Protein AF-A0A955I4V8-F1 (afdb_monomer_lite)

Foldseek 3Di:
DLLVQFQNDLEEEAAADALQPLCCVVPVCSCVPDDPVVRLVSLVVLVVVVVSRNRNHHDNGYYHYDYNDDDPSNPD

Secondary structure (DSSP, 8-state):
-GGG-TT-EEEEEEE-----GGGTTT-TTTTTT--HHHHHHHHHHHHHHHHHHHHHEEEEEEEEEE-S--SGGGT-

pLDDT: mean 92.88, std 8.82, range [51.25, 98.44]

Structure (mmCIF, N/CA/C/O backbone):
data_AF-A0A955I4V8-F1
#
_entry.id   AF-A0A955I4V8-F1
#
loop_
_atom_site.group_PDB
_atom_site.id
_atom_site.type_symbol
_atom_site.label_atom_id
_atom_site.label_alt_id
_atom_site.label_comp_id
_atom_site.label_asym_id
_atom_site.label_entity_id
_atom_site.label_seq_id
_atom_site.pdbx_PDB_ins_code
_atom_site.Cartn_x
_atom_site.Cartn_y
_atom_site.Cartn_z
_atom_site.occupancy
_atom_site.B_iso_or_equiv
_atom_site.auth_seq_id
_atom_site.auth_comp_id
_atom_site.auth_asym_id
_atom_site.auth_atom_id
_atom_site.pdbx_PDB_model_num
ATOM 1 N N . ALA A 1 1 ? -1.012 15.745 9.609 1.00 51.25 1 ALA A N 1
ATOM 2 C CA . ALA A 1 1 ? -2.427 16.163 9.538 1.00 51.25 1 ALA A CA 1
ATOM 3 C C . ALA A 1 1 ? -3.380 15.057 10.002 1.00 51.25 1 ALA A C 1
ATOM 5 O O . ALA A 1 1 ? -4.199 15.339 10.851 1.00 51.25 1 ALA A O 1
ATOM 6 N N . TYR A 1 2 ? -3.268 13.807 9.534 1.00 56.09 2 TYR A N 1
ATOM 7 C CA . TYR A 1 2 ? -4.179 12.722 9.956 1.00 56.09 2 TYR A CA 1
ATOM 8 C C . TYR A 1 2 ? -3.858 12.088 11.326 1.00 56.09 2 TYR A C 1
ATOM 10 O O . TYR A 1 2 ? -4.738 11.505 11.941 1.00 56.09 2 TYR A O 1
ATOM 18 N N . GLN A 1 3 ? -2.638 12.255 11.852 1.00 59.59 3 GLN A N 1
ATOM 19 C CA . GLN A 1 3 ? -2.269 11.785 13.201 1.00 59.59 3 GLN A CA 1
ATOM 20 C C . GLN A 1 3 ? -3.107 12.405 14.340 1.00 59.59 3 GLN A C 1
ATOM 22 O O . GLN A 1 3 ? -3.053 11.915 15.460 1.00 59.59 3 GLN A O 1
ATOM 27 N N . SER A 1 4 ? -3.875 13.468 14.076 1.00 69.81 4 SER A N 1
ATOM 28 C CA . SER A 1 4 ? -4.770 14.104 15.052 1.00 69.81 4 SER A CA 1
ATOM 29 C C . SER A 1 4 ? -6.221 13.609 14.983 1.00 69.81 4 SER A C 1
ATOM 31 O O . SER A 1 4 ? -7.079 14.200 15.630 1.00 69.81 4 SER A O 1
ATOM 33 N N . LEU A 1 5 ? -6.515 12.574 14.187 1.00 89.31 5 LEU A N 1
ATOM 34 C CA . LEU A 1 5 ? -7.857 11.997 14.016 1.00 89.31 5 LEU A CA 1
ATOM 35 C C . LEU A 1 5 ? -7.844 10.479 14.289 1.00 89.31 5 LEU A C 1
ATOM 37 O O . LEU A 1 5 ? -8.084 9.695 13.366 1.00 89.31 5 LEU A O 1
ATOM 41 N N . PRO A 1 6 ? -7.510 10.044 15.520 1.00 93.06 6 PRO A N 1
ATOM 42 C CA . PRO A 1 6 ? -7.552 8.629 15.872 1.00 93.06 6 PRO A CA 1
ATOM 43 C C . PRO A 1 6 ? -8.991 8.108 15.807 1.00 93.06 6 PRO A C 1
ATOM 45 O O . PRO A 1 6 ? -9.909 8.805 16.238 1.00 93.06 6 PRO A O 1
ATOM 48 N N . GLU A 1 7 ? -9.171 6.901 15.262 1.00 95.38 7 GLU A N 1
ATOM 49 C CA . GLU A 1 7 ? -10.474 6.214 15.177 1.00 95.38 7 GLU A CA 1
ATOM 50 C C . GLU A 1 7 ? -11.624 7.111 14.674 1.00 95.38 7 GLU A C 1
ATOM 52 O O . GLU A 1 7 ? -12.742 7.097 15.189 1.00 95.38 7 GLU A O 1
ATOM 57 N N . PHE A 1 8 ? -11.354 7.942 13.667 1.00 96.25 8 PHE A N 1
ATOM 58 C CA . PHE A 1 8 ? -12.311 8.938 13.188 1.00 96.25 8 PHE A CA 1
ATOM 59 C C . PHE A 1 8 ? -13.085 8.476 11.951 1.00 96.25 8 PHE A C 1
ATOM 61 O O . PHE A 1 8 ? -14.256 8.822 11.782 1.00 96.25 8 PHE A O 1
ATOM 68 N N . PHE A 1 9 ? -12.455 7.684 11.085 1.00 97.19 9 PHE A N 1
ATOM 69 C CA . PHE A 1 9 ? -13.025 7.300 9.796 1.00 97.19 9 PHE A CA 1
ATOM 70 C C . PHE A 1 9 ? -13.675 5.917 9.850 1.00 97.19 9 PHE A C 1
ATOM 72 O O . PHE A 1 9 ? -13.117 4.978 10.412 1.00 97.19 9 PHE A O 1
ATOM 79 N N . ASP A 1 10 ? -14.837 5.782 9.213 1.00 98.25 10 ASP A N 1
ATOM 80 C CA . ASP A 1 10 ? -15.503 4.489 8.996 1.00 98.25 10 ASP A CA 1
ATOM 81 C C . ASP A 1 10 ? -14.860 3.716 7.827 1.00 98.25 10 ASP A C 1
ATOM 83 O O . ASP A 1 10 ? -14.812 2.484 7.829 1.00 98.25 10 ASP A O 1
ATOM 87 N N . HIS A 1 11 ? -14.305 4.447 6.853 1.00 98.06 11 HIS A N 1
ATOM 88 C CA . HIS A 1 11 ? -13.613 3.897 5.691 1.00 98.06 11 HIS A CA 1
ATOM 89 C C . HIS A 1 11 ? -12.321 4.661 5.393 1.00 98.06 11 HIS A C 1
ATOM 91 O O . HIS A 1 11 ? -12.308 5.893 5.396 1.00 98.06 11 HIS A O 1
ATOM 97 N N .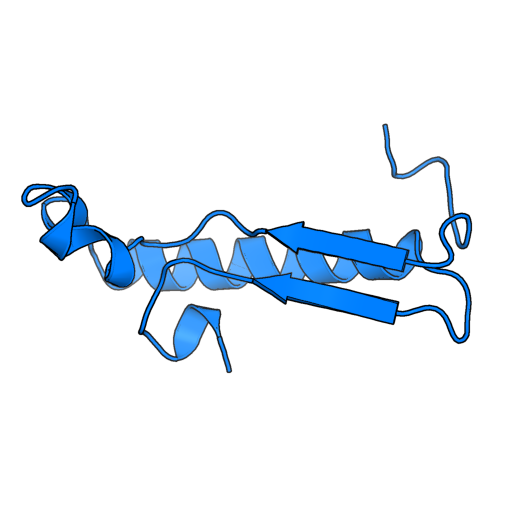 VAL A 1 12 ? -11.249 3.933 5.079 1.00 97.62 12 VAL A N 1
ATOM 98 C CA . VAL A 1 12 ? -9.953 4.497 4.674 1.00 97.62 12 VAL A CA 1
ATOM 99 C C . VAL A 1 12 ? -9.477 3.809 3.396 1.00 97.62 12 VAL A C 1
ATOM 101 O O . VAL A 1 12 ? -9.501 2.586 3.304 1.00 97.62 12 VAL A O 1
ATOM 104 N N . LEU A 1 13 ? -9.023 4.585 2.410 1.00 98.12 13 LEU A N 1
ATOM 105 C CA . LEU A 1 13 ? -8.348 4.069 1.218 1.00 98.12 13 LEU A CA 1
ATOM 106 C C . LEU A 1 13 ? -6.879 4.488 1.256 1.00 98.12 13 LEU A C 1
ATOM 108 O O . LEU A 1 13 ? -6.572 5.681 1.262 1.00 98.12 13 LEU A O 1
ATOM 112 N N . LEU A 1 14 ? -5.985 3.505 1.258 1.00 97.56 14 LEU A N 1
ATOM 113 C CA . LEU A 1 14 ? -4.557 3.693 1.063 1.00 97.56 14 LEU A CA 1
ATOM 114 C C . LEU A 1 14 ? -4.177 3.216 -0.339 1.00 97.56 14 LEU A C 1
ATOM 116 O O . LEU A 1 14 ? -3.862 2.045 -0.540 1.00 97.56 14 LEU A O 1
ATOM 120 N N . ASP A 1 15 ? -4.177 4.150 -1.286 1.00 97.81 15 ASP A N 1
ATOM 121 C CA . ASP A 1 15 ? -3.520 3.952 -2.575 1.00 97.81 15 ASP A CA 1
ATOM 122 C C . ASP A 1 15 ? -2.036 4.292 -2.420 1.00 97.81 15 ASP A C 1
ATOM 124 O O . ASP A 1 15 ? -1.650 5.457 -2.265 1.00 97.81 15 ASP A O 1
ATOM 128 N N . ALA A 1 16 ? -1.207 3.258 -2.301 1.00 97.00 16 ALA A N 1
ATOM 129 C CA . ALA A 1 16 ? 0.147 3.415 -1.803 1.00 97.00 16 ALA A CA 1
ATOM 130 C C . ALA A 1 16 ? 1.144 3.725 -2.933 1.00 97.00 16 ALA A C 1
ATOM 132 O O . ALA A 1 16 ? 1.046 3.159 -4.024 1.00 97.00 16 ALA A O 1
ATOM 133 N N . PRO A 1 17 ? 2.169 4.565 -2.680 1.00 96.06 17 PRO A N 1
ATOM 134 C CA . PRO A 1 17 ? 3.261 4.733 -3.631 1.00 96.06 17 PRO A CA 1
ATOM 135 C C . PRO A 1 17 ? 3.929 3.376 -3.880 1.00 96.06 17 PRO A C 1
ATOM 137 O O . PRO A 1 17 ? 4.397 2.732 -2.938 1.00 96.06 17 PRO A O 1
ATOM 140 N N . CYS A 1 18 ? 3.949 2.956 -5.145 1.00 95.62 18 CYS A N 1
ATOM 141 C CA . CYS A 1 18 ? 4.330 1.616 -5.579 1.00 95.62 18 CYS A CA 1
ATOM 142 C C . CYS A 1 18 ? 5.476 1.659 -6.612 1.00 95.62 18 CYS A C 1
ATOM 144 O O . CYS A 1 18 ? 5.795 2.725 -7.146 1.00 95.62 18 CYS A O 1
ATOM 146 N N . SER A 1 19 ? 6.102 0.523 -6.928 1.00 94.50 19 SER A N 1
ATOM 147 C CA . SER A 1 19 ? 7.150 0.454 -7.968 1.00 94.50 19 SER A CA 1
ATOM 148 C C . SER A 1 19 ? 6.634 0.496 -9.412 1.00 94.50 19 SER A C 1
ATOM 150 O O . SER A 1 19 ? 7.406 0.776 -10.329 1.00 94.50 19 SER A O 1
ATOM 152 N N . GLY A 1 20 ? 5.335 0.283 -9.619 1.00 93.00 20 GLY A N 1
ATOM 153 C CA . GLY A 1 20 ? 4.617 0.686 -10.829 1.00 93.00 20 GLY A CA 1
ATOM 154 C C . GLY A 1 20 ? 4.701 -0.271 -12.015 1.00 93.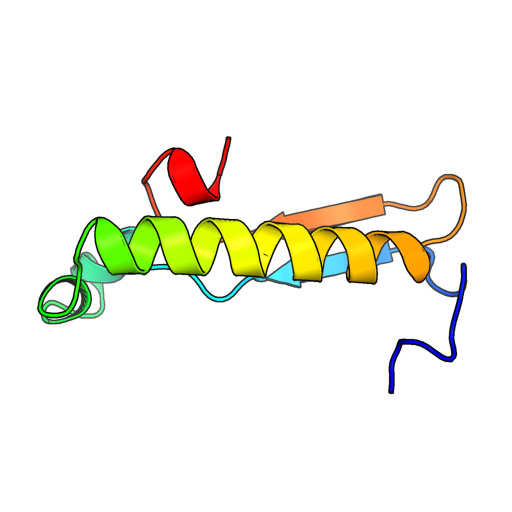00 20 GLY A C 1
ATOM 155 O O . GLY A 1 20 ? 4.408 0.159 -13.134 1.00 93.00 20 GLY A O 1
ATOM 156 N N . GLU A 1 21 ? 5.062 -1.547 -11.834 1.00 92.88 21 GLU A N 1
ATOM 157 C CA . GLU A 1 21 ? 5.207 -2.488 -12.961 1.00 92.88 21 GLU A CA 1
ATOM 158 C C . GLU A 1 21 ? 3.896 -2.717 -13.722 1.00 92.88 21 GLU A C 1
ATOM 160 O O . GLU A 1 21 ? 3.921 -2.973 -14.924 1.00 92.88 21 GLU A O 1
ATOM 165 N N . GLY A 1 22 ? 2.740 -2.554 -13.073 1.00 91.12 22 GLY A N 1
ATOM 166 C CA . GLY A 1 22 ? 1.433 -2.666 -13.724 1.00 91.12 22 GLY A CA 1
ATOM 167 C C . GLY A 1 22 ? 1.127 -1.530 -14.709 1.00 91.12 22 GLY A C 1
ATOM 168 O O . GLY A 1 22 ? 0.150 -1.602 -15.453 1.00 91.12 22 GLY A O 1
ATOM 169 N N . THR A 1 23 ? 1.949 -0.476 -14.753 1.00 91.81 23 THR A N 1
ATOM 170 C CA . THR A 1 23 ? 1.709 0.711 -15.594 1.00 91.81 23 THR A CA 1
ATOM 171 C C . THR A 1 23 ? 2.417 0.675 -16.946 1.00 91.81 23 THR A C 1
ATOM 173 O O . THR A 1 23 ? 2.174 1.555 -17.771 1.00 91.81 23 THR A O 1
ATOM 176 N N . VAL A 1 24 ? 3.231 -0.351 -17.219 1.00 90.38 24 VAL A N 1
ATOM 177 C CA . VAL A 1 24 ? 4.087 -0.446 -18.421 1.00 90.38 24 VAL A CA 1
ATOM 178 C C . VAL A 1 24 ? 3.315 -0.287 -19.725 1.00 90.38 24 VAL A C 1
ATOM 180 O O . VAL A 1 24 ? 3.793 0.369 -20.646 1.00 90.38 24 VAL A O 1
ATOM 183 N N . PHE A 1 25 ? 2.094 -0.824 -19.791 1.00 88.62 25 PHE A N 1
ATOM 184 C CA . PHE A 1 25 ? 1.238 -0.689 -20.971 1.00 88.62 25 PHE A CA 1
ATOM 185 C C . PHE A 1 25 ? 0.894 0.777 -21.292 1.00 88.62 25 PHE A C 1
ATOM 187 O O . PHE A 1 25 ? 0.775 1.147 -22.456 1.00 88.62 25 PHE A O 1
ATOM 194 N N . 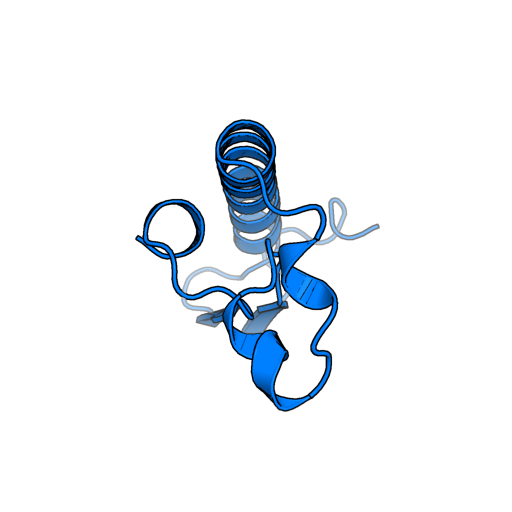LYS A 1 26 ? 0.742 1.619 -20.263 1.00 90.12 26 LYS A N 1
ATOM 195 C CA . LYS A 1 26 ? 0.435 3.053 -20.399 1.00 90.12 26 LYS A CA 1
ATOM 196 C C . LYS A 1 26 ? 1.697 3.914 -20.453 1.00 90.12 26 LYS A C 1
ATOM 198 O O . LYS A 1 26 ? 1.687 4.962 -21.089 1.00 90.12 26 LYS A O 1
ATOM 203 N N . ASN A 1 27 ? 2.762 3.490 -19.776 1.00 88.75 27 ASN A N 1
ATOM 204 C CA . ASN A 1 27 ? 4.042 4.180 -19.723 1.00 88.75 27 ASN A CA 1
ATOM 205 C C . ASN A 1 27 ? 5.203 3.188 -19.936 1.00 88.75 27 ASN A C 1
ATOM 207 O O . ASN A 1 27 ? 5.681 2.589 -18.969 1.00 88.75 27 ASN A O 1
ATOM 211 N N . PRO A 1 28 ? 5.708 3.045 -21.175 1.00 88.12 28 PRO A N 1
ATOM 212 C CA . PRO A 1 28 ? 6.784 2.105 -21.493 1.00 88.12 28 PRO A CA 1
ATOM 213 C C . PRO A 1 28 ? 8.086 2.321 -20.705 1.00 88.12 28 PRO A C 1
ATOM 215 O O . PRO A 1 28 ? 8.873 1.387 -20.568 1.00 88.12 28 PRO A O 1
ATOM 218 N N . SER A 1 29 ? 8.330 3.521 -20.159 1.00 88.44 29 SER A N 1
ATOM 219 C CA . SER A 1 29 ? 9.522 3.816 -19.350 1.00 88.44 29 SER A CA 1
ATOM 220 C C . SER A 1 29 ? 9.351 3.525 -17.855 1.00 88.44 29 SER A C 1
ATOM 222 O O . SER A 1 29 ? 10.301 3.705 -17.094 1.00 88.44 29 SER A O 1
ATOM 224 N N . ALA A 1 30 ? 8.188 3.031 -17.411 1.00 85.00 30 ALA A N 1
ATOM 225 C CA . ALA A 1 30 ? 7.896 2.790 -15.994 1.00 85.00 30 ALA A CA 1
ATOM 226 C C . ALA A 1 30 ? 8.933 1.887 -15.298 1.00 85.00 30 ALA A C 1
ATOM 228 O O . ALA A 1 30 ? 9.286 2.117 -14.144 1.00 85.00 30 ALA A O 1
ATOM 229 N N . LEU A 1 31 ? 9.488 0.904 -16.014 1.00 88.56 31 LEU A N 1
ATOM 230 C CA . LEU A 1 31 ? 10.486 -0.017 -15.459 1.00 88.56 31 LEU A CA 1
ATOM 231 C C . LEU A 1 31 ? 11.927 0.492 -15.532 1.00 88.56 31 LEU A C 1
ATOM 233 O O . LEU A 1 31 ? 12.818 -0.141 -14.971 1.00 88.56 31 LEU A O 1
ATOM 237 N N . GLN A 1 32 ? 12.187 1.630 -16.179 1.00 88.88 32 GLN A N 1
ATOM 238 C CA . GLN A 1 32 ? 13.551 2.135 -16.376 1.00 88.88 32 GLN A CA 1
ATOM 239 C C . GLN A 1 32 ? 14.296 2.349 -15.049 1.00 88.88 32 GLN A C 1
ATOM 241 O O . GLN A 1 32 ? 15.508 2.146 -14.963 1.00 88.88 32 GLN A O 1
ATOM 246 N N . TYR A 1 33 ? 13.567 2.734 -14.002 1.00 80.31 33 TYR A N 1
ATOM 247 C CA . TYR A 1 33 ? 14.111 2.986 -12.666 1.00 80.31 33 TYR A CA 1
ATOM 248 C C . TYR A 1 33 ? 13.806 1.867 -11.670 1.00 80.31 33 TYR A C 1
ATOM 250 O O . TYR A 1 33 ? 14.151 1.974 -10.488 1.00 80.31 33 TYR A O 1
ATOM 258 N N . TRP A 1 34 ? 13.188 0.783 -12.136 1.00 90.88 34 TRP A N 1
ATOM 259 C CA . TRP A 1 34 ? 12.843 -0.338 -11.286 1.00 90.88 34 TRP A CA 1
ATOM 260 C C . TRP A 1 34 ? 14.108 -1.045 -10.798 1.00 90.88 34 TRP A C 1
ATOM 262 O O . TRP A 1 34 ? 14.999 -1.399 -11.572 1.00 90.88 34 TRP A O 1
ATOM 272 N N . ARG A 1 35 ? 14.205 -1.244 -9.481 1.00 93.12 35 ARG A N 1
ATOM 273 C CA . ARG A 1 35 ? 15.282 -2.005 -8.837 1.00 93.12 35 ARG A CA 1
ATOM 274 C C . ARG A 1 35 ? 14.734 -2.703 -7.602 1.00 93.12 35 ARG A C 1
ATOM 276 O O . ARG A 1 35 ? 14.044 -2.073 -6.803 1.00 93.12 35 ARG A O 1
ATOM 283 N N . LEU A 1 36 ? 15.168 -3.939 -7.349 1.00 93.50 36 LEU A N 1
ATOM 284 C CA . LEU A 1 36 ? 14.772 -4.702 -6.156 1.00 93.50 36 LEU A CA 1
ATOM 285 C C . LEU A 1 36 ? 15.040 -3.947 -4.837 1.00 93.50 36 LEU A C 1
ATOM 287 O O . LEU A 1 36 ? 14.273 -4.040 -3.882 1.00 93.50 36 LEU A O 1
ATOM 291 N N . LYS A 1 37 ? 16.122 -3.158 -4.774 1.00 95.19 37 LYS A N 1
ATOM 292 C CA . LYS A 1 37 ? 16.423 -2.304 -3.612 1.00 95.19 37 LYS A CA 1
ATOM 293 C C . LYS A 1 37 ? 15.347 -1.231 -3.385 1.00 95.19 37 LYS A C 1
ATOM 295 O O . LYS A 1 37 ? 15.006 -0.951 -2.234 1.00 95.19 37 LYS A O 1
ATOM 300 N N . SER A 1 38 ? 14.834 -0.639 -4.463 1.00 93.62 38 SER A N 1
ATOM 301 C CA . SER A 1 38 ? 13.758 0.354 -4.418 1.00 93.62 38 SER A CA 1
ATOM 302 C C . SER A 1 38 ? 12.450 -0.300 -3.980 1.00 93.62 38 SER A C 1
ATOM 304 O O . SER A 1 38 ? 11.846 0.187 -3.032 1.00 93.62 38 SER A O 1
ATOM 306 N N . VAL A 1 39 ? 12.102 -1.460 -4.550 1.00 95.94 39 VAL A N 1
ATOM 307 C CA . VAL A 1 39 ? 10.927 -2.272 -4.165 1.00 95.94 39 VAL A CA 1
ATOM 308 C C . VAL A 1 39 ? 10.911 -2.558 -2.663 1.00 95.94 39 VAL A C 1
ATOM 310 O O . VAL A 1 39 ? 9.984 -2.178 -1.960 1.00 95.94 39 VAL A O 1
ATOM 313 N N . LYS A 1 40 ? 12.004 -3.098 -2.107 1.00 96.25 40 LYS A N 1
ATOM 314 C CA . LYS A 1 40 ? 12.114 -3.358 -0.655 1.00 96.25 40 LYS A CA 1
ATOM 315 C C . LYS A 1 40 ? 12.050 -2.093 0.207 1.00 96.25 40 LYS A C 1
ATOM 317 O O . LYS A 1 40 ? 11.794 -2.155 1.410 1.00 96.25 40 LYS A O 1
ATOM 322 N N . THR A 1 41 ? 12.379 -0.937 -0.358 1.00 96.88 41 THR A N 1
ATOM 323 C CA . THR A 1 41 ? 12.279 0.345 0.349 1.00 96.88 41 THR A CA 1
ATOM 3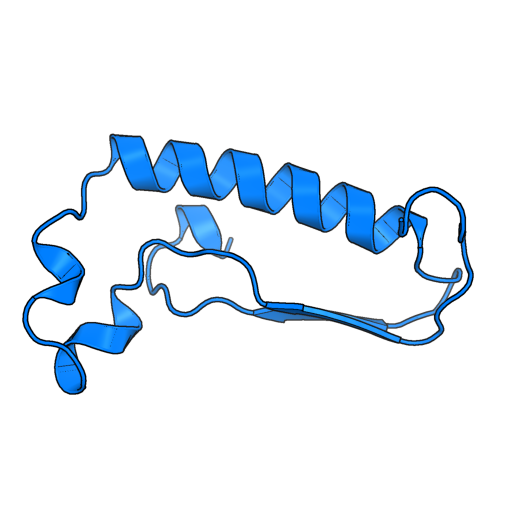24 C C . THR A 1 41 ? 10.844 0.860 0.329 1.00 96.88 41 THR A C 1
ATOM 326 O O . THR A 1 41 ? 10.368 1.310 1.369 1.00 96.88 41 THR A O 1
ATOM 329 N N . LEU A 1 42 ? 10.148 0.709 -0.799 1.00 96.94 42 LEU A N 1
ATOM 330 C CA . LEU A 1 42 ? 8.727 1.011 -0.950 1.00 96.94 42 LEU A CA 1
ATOM 331 C C . LEU A 1 42 ? 7.865 0.106 -0.068 1.00 96.94 42 LEU A C 1
ATOM 333 O O . LEU A 1 42 ? 7.099 0.638 0.722 1.00 96.94 42 LEU A O 1
ATOM 337 N N . ALA A 1 43 ? 8.095 -1.207 -0.060 1.00 97.50 43 ALA A N 1
ATOM 338 C CA . ALA A 1 43 ? 7.414 -2.156 0.828 1.00 97.50 43 ALA A CA 1
ATOM 339 C C . ALA A 1 43 ? 7.455 -1.724 2.308 1.00 97.50 43 ALA A C 1
ATOM 341 O O . ALA A 1 43 ? 6.448 -1.665 3.013 1.00 97.50 43 ALA A O 1
ATOM 342 N N . ARG A 1 44 ? 8.637 -1.311 2.789 1.00 97.94 44 ARG A N 1
ATOM 343 C CA . ARG A 1 44 ? 8.802 -0.805 4.164 1.00 97.94 44 ARG A CA 1
ATOM 344 C C . ARG A 1 44 ? 8.083 0.521 4.405 1.00 97.94 44 ARG A C 1
ATOM 346 O O . ARG A 1 44 ? 7.657 0.780 5.528 1.00 97.94 44 ARG A O 1
ATOM 353 N N . LEU A 1 45 ? 7.991 1.385 3.396 1.00 97.81 45 LEU A N 1
ATOM 354 C CA . LEU A 1 45 ? 7.228 2.629 3.479 1.00 97.81 45 LEU A CA 1
ATOM 355 C C . LEU A 1 45 ? 5.722 2.342 3.506 1.00 97.81 45 LEU A C 1
ATOM 357 O O . LEU A 1 45 ? 5.022 2.899 4.346 1.00 97.81 45 LEU A O 1
ATOM 361 N N . GLN A 1 46 ? 5.245 1.447 2.645 1.00 98.25 46 GLN A N 1
ATOM 362 C CA . GLN A 1 46 ? 3.852 1.014 2.562 1.00 98.25 46 GLN A CA 1
ATOM 363 C C . GLN A 1 46 ? 3.378 0.430 3.892 1.00 98.25 46 GLN A C 1
ATOM 365 O O . GLN A 1 46 ? 2.348 0.861 4.394 1.00 98.25 46 GLN A O 1
ATOM 370 N N . ALA A 1 47 ? 4.176 -0.426 4.538 1.00 97.81 47 A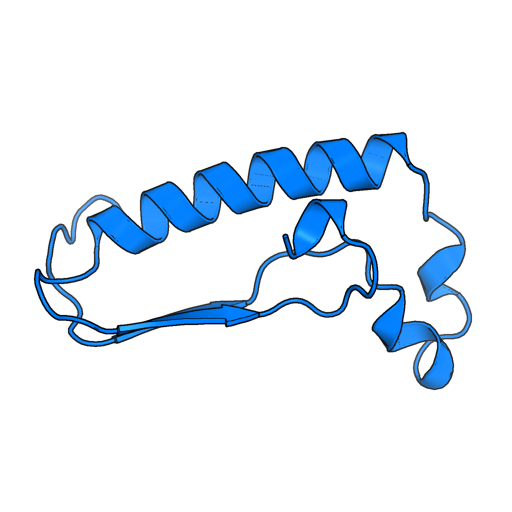LA A N 1
ATOM 371 C CA . ALA A 1 47 ? 3.864 -0.948 5.871 1.00 97.81 47 ALA A CA 1
ATOM 372 C C . ALA A 1 47 ? 3.686 0.166 6.923 1.00 97.81 47 ALA A C 1
ATOM 374 O O . ALA A 1 47 ? 2.773 0.115 7.747 1.00 97.81 47 ALA A O 1
ATOM 375 N N . LYS A 1 48 ? 4.522 1.214 6.882 1.00 97.56 48 LYS A N 1
ATOM 376 C CA . LYS A 1 48 ? 4.392 2.373 7.785 1.00 97.56 48 LYS A CA 1
ATOM 377 C C . LYS A 1 48 ? 3.140 3.196 7.489 1.00 97.56 48 LYS A C 1
ATOM 379 O O . LYS A 1 48 ? 2.481 3.648 8.422 1.00 97.56 48 LYS A O 1
ATOM 384 N N . LEU A 1 49 ? 2.822 3.398 6.212 1.00 97.06 49 LEU A N 1
ATOM 385 C CA . LEU A 1 49 ? 1.612 4.104 5.791 1.00 97.06 49 LEU A CA 1
ATOM 386 C C . LEU A 1 49 ? 0.356 3.323 6.179 1.00 97.06 49 LEU A C 1
ATOM 388 O O . LEU A 1 49 ? -0.588 3.922 6.680 1.00 97.06 49 LEU A O 1
ATOM 392 N N . LEU A 1 50 ? 0.372 1.999 6.020 1.00 96.94 50 LEU A N 1
ATOM 393 C CA . LEU A 1 50 ? -0.722 1.116 6.405 1.00 96.94 50 LEU A CA 1
ATOM 394 C C . LEU A 1 50 ? -0.958 1.157 7.916 1.00 96.94 50 LEU A C 1
ATOM 396 O O . LEU A 1 50 ? -2.090 1.343 8.351 1.00 96.94 50 LEU A O 1
ATOM 400 N N . ALA A 1 51 ? 0.108 1.084 8.718 1.00 96.19 51 ALA A N 1
ATOM 401 C CA . ALA A 1 51 ? 0.009 1.240 10.167 1.00 96.19 51 ALA A CA 1
ATOM 402 C C . ALA A 1 51 ? -0.598 2.597 10.551 1.00 96.19 51 ALA A C 1
ATOM 404 O O . ALA A 1 51 ? -1.479 2.664 11.402 1.00 96.19 51 ALA A O 1
ATOM 405 N N . ALA A 1 52 ? -0.179 3.679 9.892 1.00 94.88 52 ALA A N 1
ATOM 406 C CA . ALA A 1 52 ? -0.744 4.998 10.141 1.00 94.88 52 ALA A CA 1
ATOM 407 C C . ALA A 1 52 ? -2.218 5.102 9.703 1.00 94.88 52 ALA A C 1
ATOM 409 O O . ALA A 1 52 ? -3.017 5.693 10.422 1.00 94.88 52 ALA A O 1
ATOM 410 N N . ALA A 1 53 ? -2.601 4.493 8.581 1.00 95.56 53 ALA A N 1
ATOM 411 C CA . ALA A 1 53 ? -3.986 4.441 8.116 1.00 95.56 53 ALA A CA 1
ATOM 412 C C . ALA A 1 53 ? -4.890 3.648 9.076 1.00 95.56 53 ALA A C 1
ATOM 414 O O . ALA A 1 53 ? -6.024 4.045 9.326 1.00 95.56 53 ALA A O 1
ATOM 415 N N . LEU A 1 54 ? -4.375 2.572 9.678 1.00 95.75 54 LEU A N 1
ATOM 416 C CA . LEU A 1 54 ? -5.101 1.813 10.697 1.00 95.75 54 LEU A CA 1
ATOM 417 C C . LEU A 1 54 ? -5.370 2.639 11.961 1.00 95.75 54 LEU A C 1
ATOM 419 O O . LEU A 1 54 ? -6.440 2.505 12.539 1.00 95.75 54 LEU A O 1
ATOM 423 N N . THR A 1 55 ? -4.458 3.531 12.370 1.00 95.94 55 THR A N 1
ATOM 424 C CA . THR A 1 55 ? -4.682 4.374 13.568 1.00 95.94 55 THR A CA 1
ATOM 425 C C . THR A 1 55 ? -5.836 5.364 13.426 1.00 95.94 55 THR A C 1
ATOM 427 O O . THR A 1 55 ? -6.387 5.812 14.429 1.00 95.94 55 THR A O 1
ATOM 430 N N . THR A 1 56 ? -6.206 5.728 12.199 1.00 96.06 56 THR A N 1
ATOM 431 C CA . THR A 1 56 ? -7.289 6.684 11.943 1.00 96.06 56 THR A CA 1
ATOM 432 C C . THR A 1 56 ? -8.630 5.998 11.693 1.00 96.06 56 THR A C 1
ATOM 434 O O . THR A 1 56 ? -9.665 6.668 11.660 1.00 96.06 56 THR A O 1
ATOM 437 N N . LEU A 1 57 ? -8.626 4.673 11.526 1.00 97.31 57 LEU A N 1
ATOM 438 C CA . LEU A 1 57 ? -9.805 3.863 11.266 1.00 97.31 57 LEU A CA 1
ATOM 439 C C . LEU A 1 57 ? -10.491 3.485 12.580 1.00 97.31 57 LEU A C 1
ATOM 441 O O . LEU A 1 57 ? -9.845 3.043 13.525 1.00 97.31 57 LEU A O 1
ATOM 445 N N . LYS A 1 58 ? -11.813 3.635 12.633 1.00 97.81 58 LYS A N 1
ATOM 446 C CA . LYS A 1 58 ? -12.628 3.135 13.744 1.00 97.81 58 LYS A CA 1
ATOM 447 C C . LYS A 1 58 ? -12.518 1.617 13.870 1.00 97.81 58 LYS A C 1
ATOM 449 O O . LYS A 1 58 ? -12.394 0.906 12.871 1.00 97.81 58 LYS A O 1
ATOM 454 N N . VAL A 1 59 ? -12.684 1.102 15.086 1.00 97.19 59 VAL A N 1
ATOM 455 C CA . VAL A 1 59 ? -12.896 -0.337 15.299 1.00 97.19 59 VAL A CA 1
ATOM 456 C C . VAL A 1 59 ? -14.129 -0.789 14.505 1.00 97.19 59 VAL A C 1
ATOM 458 O O . VAL A 1 59 ? -15.209 -0.220 14.644 1.00 97.19 59 VAL A O 1
ATOM 461 N N . GLY A 1 60 ? -13.958 -1.803 13.654 1.00 97.19 60 GLY A N 1
ATOM 462 C CA . GLY A 1 60 ? -15.005 -2.294 12.748 1.00 97.19 60 GLY A CA 1
ATOM 463 C C . GLY A 1 60 ? -15.127 -1.535 11.420 1.00 97.19 60 GLY A C 1
ATOM 464 O O . GLY A 1 60 ? -15.941 -1.923 10.584 1.00 97.19 60 GLY A O 1
ATOM 465 N N . GLY A 1 61 ? -14.321 -0.492 11.197 1.00 97.75 61 GLY A N 1
ATOM 466 C CA . GLY A 1 61 ? -14.226 0.195 9.910 1.00 97.75 61 GLY A CA 1
ATOM 467 C C . GLY A 1 61 ? -13.556 -0.654 8.824 1.00 97.75 61 GLY A C 1
ATOM 468 O O . GLY A 1 61 ? -13.007 -1.726 9.081 1.00 97.75 61 GLY A O 1
ATOM 469 N N . THR A 1 62 ? -13.582 -0.169 7.582 1.00 98.44 62 THR A N 1
ATOM 470 C CA . THR A 1 62 ? -12.968 -0.857 6.429 1.00 98.44 62 THR A CA 1
ATOM 471 C C . THR A 1 62 ? -11.772 -0.087 5.885 1.00 98.44 62 THR A C 1
ATOM 473 O O . THR A 1 62 ? -11.875 1.107 5.606 1.00 98.44 62 THR A O 1
ATOM 476 N N . LEU A 1 63 ? -10.659 -0.786 5.658 1.00 98.00 63 LEU A N 1
ATOM 477 C CA . LEU A 1 63 ? -9.496 -0.245 4.963 1.00 98.00 63 LEU A CA 1
ATOM 478 C C . LEU A 1 63 ? -9.313 -0.939 3.612 1.00 98.00 63 LEU A C 1
ATOM 480 O O . LEU A 1 63 ? -9.193 -2.160 3.550 1.00 98.00 63 LEU A O 1
ATOM 484 N N . GLY A 1 64 ? -9.269 -0.151 2.540 1.00 98.31 64 GLY A N 1
ATOM 485 C CA . GLY A 1 64 ? -8.814 -0.593 1.227 1.00 98.31 64 GLY A CA 1
ATOM 486 C C . GLY A 1 64 ? -7.333 -0.276 1.056 1.00 98.31 64 GLY A C 1
ATOM 487 O O . GLY A 1 64 ? -6.922 0.860 1.279 1.00 98.31 64 GLY A O 1
ATOM 488 N N . TYR A 1 65 ? -6.543 -1.266 0.656 1.00 98.19 65 TYR A N 1
ATOM 489 C CA . TYR A 1 65 ? -5.154 -1.084 0.246 1.00 98.19 65 TYR A CA 1
ATOM 490 C C . TYR A 1 65 ? -5.050 -1.376 -1.246 1.00 98.19 65 TYR A C 1
ATOM 492 O O . TYR A 1 65 ? -5.543 -2.407 -1.706 1.00 98.19 65 TYR A O 1
ATOM 500 N N . SER A 1 66 ? -4.441 -0.468 -2.000 1.00 97.75 66 SER A N 1
ATOM 501 C CA . SER A 1 66 ? -4.209 -0.656 -3.427 1.00 97.75 66 SER A CA 1
ATOM 502 C C . SER A 1 66 ? -2.810 -0.234 -3.825 1.00 97.75 66 SER A C 1
ATOM 504 O O . SER A 1 66 ? -2.195 0.657 -3.236 1.00 97.75 66 SER A O 1
ATOM 506 N N . THR A 1 67 ? -2.330 -0.890 -4.870 1.00 97.62 67 THR A N 1
ATOM 507 C CA . THR A 1 67 ? -1.068 -0.596 -5.524 1.00 97.62 67 THR A CA 1
ATOM 508 C C . THR A 1 67 ? -1.245 -0.731 -7.033 1.00 97.62 67 THR A C 1
ATOM 510 O O . THR A 1 67 ? -2.198 -1.309 -7.555 1.00 97.62 67 THR A O 1
ATOM 513 N N . CYS A 1 68 ? -0.266 -0.200 -7.746 1.00 95.56 68 CYS A N 1
ATOM 514 C CA . CYS A 1 68 ? -0.088 -0.311 -9.186 1.00 95.56 68 CYS A CA 1
ATOM 515 C C . CYS A 1 68 ? 1.026 -1.309 -9.570 1.00 95.56 68 CYS A C 1
ATOM 517 O O . CYS A 1 68 ? 1.553 -1.262 -10.687 1.00 95.56 68 CYS A O 1
ATOM 519 N N . THR A 1 69 ? 1.451 -2.146 -8.623 1.00 94.75 69 THR A N 1
ATOM 520 C CA . THR A 1 69 ? 2.600 -3.057 -8.725 1.00 94.75 69 THR A CA 1
ATOM 521 C C . THR A 1 69 ? 2.126 -4.499 -8.852 1.00 94.75 69 THR A C 1
ATOM 523 O O . THR A 1 69 ? 1.032 -4.846 -8.411 1.00 94.75 69 THR A O 1
ATOM 526 N N . LEU A 1 70 ? 2.950 -5.346 -9.464 1.00 93.94 70 LEU A N 1
ATOM 527 C CA . LEU A 1 70 ? 2.653 -6.774 -9.634 1.00 93.94 70 LEU A CA 1
ATOM 528 C C . LEU A 1 70 ? 3.505 -7.670 -8.728 1.00 93.94 70 LEU A C 1
ATOM 530 O O . LEU A 1 70 ? 3.329 -8.886 -8.741 1.00 93.94 70 LEU A O 1
ATOM 534 N N . ASN A 1 71 ? 4.467 -7.105 -7.994 1.00 94.06 71 ASN A N 1
ATOM 535 C CA . ASN A 1 71 ? 5.389 -7.900 -7.194 1.00 94.06 71 ASN A CA 1
ATOM 536 C C . ASN A 1 71 ? 4.830 -8.186 -5.798 1.00 94.06 71 ASN A C 1
ATOM 538 O O . ASN A 1 71 ? 4.065 -7.400 -5.247 1.00 94.06 71 ASN A O 1
ATOM 542 N N . GLN A 1 72 ? 5.276 -9.302 -5.223 1.00 95.06 72 GLN A N 1
ATOM 543 C CA . GLN A 1 72 ? 4.753 -9.751 -3.939 1.00 95.06 72 GLN A CA 1
ATOM 544 C C . GLN A 1 72 ? 5.240 -8.915 -2.760 1.00 95.06 72 GLN A C 1
ATOM 546 O O . GLN A 1 72 ? 4.520 -8.753 -1.794 1.00 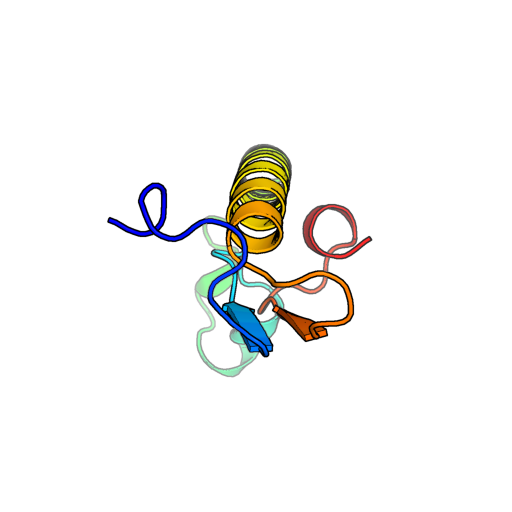95.06 72 GLN A O 1
ATOM 551 N N . PHE A 1 73 ? 6.432 -8.314 -2.844 1.00 95.38 73 PHE A N 1
ATOM 552 C CA . PHE A 1 73 ? 6.987 -7.540 -1.729 1.00 95.38 73 PHE A CA 1
ATOM 553 C C . PHE A 1 73 ? 6.140 -6.320 -1.353 1.00 95.38 73 PHE A C 1
ATOM 555 O O . PHE A 1 73 ? 6.276 -5.816 -0.241 1.00 95.38 73 PHE A O 1
ATOM 562 N N . GLU A 1 74 ? 5.352 -5.802 -2.292 1.00 95.56 74 GLU A N 1
ATOM 563 C CA . GLU A 1 74 ? 4.496 -4.631 -2.110 1.00 95.56 74 GLU A CA 1
ATOM 564 C C . GLU A 1 74 ? 3.008 -4.992 -1.974 1.00 95.56 74 GLU A C 1
ATOM 566 O O . GLU A 1 74 ? 2.195 -4.092 -1.806 1.00 95.56 74 GLU A O 1
ATOM 571 N N . ASN A 1 75 ? 2.635 -6.274 -2.048 1.00 95.56 75 ASN A N 1
ATOM 572 C CA . ASN A 1 75 ? 1.236 -6.712 -2.016 1.00 95.56 75 ASN A CA 1
ATOM 573 C C . ASN A 1 75 ? 0.959 -7.724 -0.894 1.00 95.56 75 ASN A C 1
ATOM 575 O O . ASN A 1 75 ? 0.015 -7.524 -0.130 1.00 95.56 75 ASN A O 1
ATOM 579 N N . GLU A 1 76 ? 1.767 -8.783 -0.790 1.00 91.69 76 GLU A N 1
ATOM 580 C CA . GLU A 1 76 ? 1.660 -9.852 0.214 1.00 91.69 76 GLU A CA 1
ATOM 581 C C . GLU A 1 76 ? 2.695 -9.713 1.344 1.00 91.69 76 GLU A C 1
ATOM 583 O O . GLU A 1 76 ? 2.285 -9.863 2.519 1.00 91.69 76 GLU A O 1
#

Sequence (76 aa):
AYQSLPEFFDHVLLDAPCSGEGTVFKNPSALQYWRLKSVKTLARLQAKLLAAALTTLKVGGTLGYSTCTLNQFENE

Radius of gyration: 14.3 Å; chains: 1; bounding box: 32×26×37 Å